Protein AF-A0A410PX65-F1 (afdb_monomer)

Solvent-accessible surface area (backbone atoms only — not comparable to full-atom values): 6866 Å² total; per-residue (Å²): 130,84,51,81,74,62,74,52,45,65,54,53,47,54,43,70,76,43,75,86,45,52,78,46,78,44,71,38,84,73,64,65,64,81,70,91,64,93,70,59,68,49,76,50,66,48,69,28,38,43,50,67,88,66,48,84,82,68,76,74,72,22,76,41,73,65,53,47,47,54,51,48,39,51,51,51,42,70,79,41,74,84,60,53,71,68,58,48,53,53,51,35,58,58,55,55,56,75,48,64,90,39,65,38,68,28,36,41,34,41,36,38,62,116

Organism: NCBI:txid2507160

Mean predicted aligned error: 7.53 Å

Structure (mmCIF, N/CA/C/O backbone):
data_AF-A0A410PX65-F1
#
_entry.id   AF-A0A410PX65-F1
#
loop_
_atom_site.group_PDB
_atom_site.id
_atom_site.type_symbol
_atom_site.label_atom_id
_atom_site.label_alt_id
_atom_site.label_comp_id
_atom_site.label_asym_id
_atom_site.label_entity_id
_atom_site.label_seq_id
_atom_site.pdbx_PDB_ins_code
_atom_site.Cartn_x
_atom_site.Cartn_y
_atom_site.Cartn_z
_atom_site.occupancy
_atom_site.B_iso_or_equiv
_atom_site.auth_seq_id
_atom_site.auth_comp_id
_atom_site.auth_asym_id
_atom_site.auth_atom_id
_atom_site.pdbx_PDB_model_num
ATOM 1 N N . MET A 1 1 ? 27.973 6.724 -19.003 1.00 47.84 1 MET A N 1
ATOM 2 C CA . MET A 1 1 ? 26.696 6.533 -19.716 1.00 47.84 1 MET A CA 1
ATOM 3 C C . MET A 1 1 ? 25.984 5.399 -18.994 1.00 47.84 1 MET A C 1
ATOM 5 O O . MET A 1 1 ? 26.464 4.277 -19.091 1.00 47.84 1 MET A O 1
ATOM 9 N N . LYS A 1 2 ? 24.982 5.688 -18.148 1.00 53.91 2 LYS A N 1
ATOM 10 C CA . LYS A 1 2 ? 24.132 4.622 -17.587 1.00 53.91 2 LYS A CA 1
ATOM 11 C C . LYS A 1 2 ? 23.390 4.005 -18.771 1.00 53.91 2 LYS A C 1
ATOM 13 O O . LYS A 1 2 ? 22.872 4.746 -19.602 1.00 53.91 2 LYS A O 1
ATOM 18 N N . SER A 1 3 ? 23.441 2.687 -18.908 1.00 65.50 3 SER A N 1
ATOM 19 C CA . SER A 1 3 ? 22.663 1.995 -19.930 1.00 65.50 3 SER A CA 1
ATOM 20 C C . SER A 1 3 ? 21.180 2.185 -19.610 1.00 65.50 3 SER A C 1
ATOM 22 O O . SER A 1 3 ? 20.815 2.064 -18.444 1.00 65.50 3 SER A O 1
ATOM 24 N N . TYR A 1 4 ? 20.323 2.421 -20.609 1.00 61.34 4 TYR A N 1
ATOM 25 C CA . TYR A 1 4 ? 18.859 2.370 -20.437 1.00 61.34 4 TYR A CA 1
ATOM 26 C C . TYR A 1 4 ? 18.400 1.036 -19.819 1.00 61.34 4 TYR A C 1
ATOM 28 O O . TYR A 1 4 ? 17.370 0.955 -19.160 1.00 61.34 4 TYR A O 1
ATOM 36 N N . ILE A 1 5 ? 19.204 -0.024 -19.973 1.00 65.50 5 ILE A N 1
ATOM 37 C CA . ILE A 1 5 ? 18.968 -1.299 -19.296 1.00 65.50 5 ILE A CA 1
ATOM 38 C C . ILE A 1 5 ? 19.099 -1.142 -17.778 1.00 65.50 5 ILE A C 1
ATOM 40 O O . ILE A 1 5 ? 18.321 -1.743 -17.056 1.00 65.50 5 ILE A O 1
ATOM 44 N N . ASP A 1 6 ? 20.010 -0.338 -17.244 1.00 78.81 6 ASP A N 1
ATOM 45 C CA . ASP A 1 6 ? 20.204 -0.234 -15.791 1.00 78.81 6 ASP A CA 1
ATOM 46 C C . ASP A 1 6 ? 19.168 0.660 -15.096 1.00 78.81 6 ASP A C 1
ATOM 48 O O . ASP A 1 6 ? 19.047 0.599 -13.876 1.00 78.81 6 ASP A O 1
ATOM 52 N N . GLU A 1 7 ? 18.413 1.457 -15.856 1.00 80.12 7 GLU A N 1
ATOM 53 C CA . GLU A 1 7 ? 17.448 2.440 -15.341 1.00 80.12 7 GLU A CA 1
ATOM 54 C C . GLU A 1 7 ? 16.350 1.797 -14.485 1.00 80.12 7 GLU A C 1
ATOM 56 O O . GLU A 1 7 ? 16.061 2.273 -13.395 1.00 80.12 7 GLU A O 1
ATOM 61 N N . TYR A 1 8 ? 15.845 0.638 -14.915 1.00 86.12 8 TYR A N 1
ATOM 62 C CA . TYR A 1 8 ? 14.789 -0.111 -14.222 1.00 86.12 8 TYR A CA 1
ATOM 63 C C . TYR A 1 8 ? 15.293 -1.410 -13.592 1.00 86.12 8 TYR A C 1
ATOM 65 O O . TYR A 1 8 ? 14.577 -2.414 -13.549 1.00 86.12 8 TYR A O 1
ATOM 73 N N . LYS A 1 9 ? 16.559 -1.440 -13.160 1.00 89.19 9 LYS A N 1
ATOM 74 C CA . LYS A 1 9 ? 17.140 -2.636 -12.537 1.00 89.19 9 LYS A CA 1
ATOM 75 C C . LYS A 1 9 ? 16.356 -3.063 -11.296 1.00 89.19 9 LYS A C 1
ATOM 77 O O . LYS A 1 9 ? 16.088 -4.254 -11.160 1.00 89.19 9 LYS A O 1
ATOM 82 N N . ASP A 1 10 ? 15.953 -2.106 -10.470 1.00 87.69 10 ASP A N 1
ATOM 83 C CA . ASP A 1 10 ? 15.265 -2.376 -9.207 1.00 87.69 10 ASP A CA 1
ATOM 84 C C . ASP A 1 10 ? 13.847 -2.910 -9.451 1.00 87.69 10 ASP A C 1
ATOM 86 O O . ASP A 1 10 ? 13.475 -3.927 -8.877 1.00 87.69 10 ASP A O 1
ATOM 90 N N . LEU A 1 11 ? 13.105 -2.336 -10.409 1.00 89.00 11 LEU A N 1
ATOM 91 C CA . LEU A 1 11 ? 11.812 -2.875 -10.853 1.00 89.00 11 LEU A CA 1
ATOM 92 C C . LEU A 1 11 ? 11.949 -4.311 -11.380 1.00 89.00 11 LEU A C 1
ATOM 94 O O . LEU A 1 11 ? 11.179 -5.193 -11.005 1.00 89.00 11 LEU A O 1
ATOM 98 N N . ARG A 1 12 ? 12.947 -4.584 -12.229 1.00 90.31 12 ARG A N 1
ATOM 99 C CA . ARG A 1 12 ? 13.167 -5.950 -12.730 1.00 90.31 12 ARG A CA 1
ATOM 100 C C . ARG A 1 12 ? 13.522 -6.924 -11.618 1.00 90.31 12 ARG A C 1
ATOM 102 O O . ARG A 1 12 ? 13.094 -8.071 -11.682 1.00 90.31 12 ARG A O 1
ATOM 109 N N . GLN A 1 13 ? 14.318 -6.491 -10.644 1.00 92.50 13 GLN A N 1
ATOM 110 C CA . GLN A 1 13 ? 14.659 -7.312 -9.493 1.00 92.50 13 GLN A CA 1
ATOM 111 C C . GLN A 1 13 ? 13.412 -7.606 -8.652 1.00 92.50 13 GLN A C 1
ATOM 113 O O . GLN A 1 13 ? 13.157 -8.769 -8.362 1.00 92.50 13 GLN A O 1
ATOM 118 N N . LEU A 1 14 ? 12.591 -6.594 -8.368 1.00 92.44 14 LEU A N 1
ATOM 119 C CA . LEU A 1 14 ? 11.348 -6.739 -7.612 1.00 92.44 14 LEU A CA 1
ATOM 120 C C . LEU A 1 14 ? 10.376 -7.731 -8.275 1.00 92.44 14 LEU A C 1
ATOM 122 O O . LEU A 1 14 ? 9.836 -8.604 -7.597 1.00 92.44 14 LEU A O 1
ATOM 126 N N . ILE A 1 15 ? 10.212 -7.648 -9.602 1.00 92.25 15 ILE A N 1
ATOM 127 C CA . ILE A 1 15 ? 9.397 -8.594 -10.385 1.00 92.25 15 ILE A CA 1
ATOM 128 C C . ILE A 1 15 ? 10.003 -10.000 -10.362 1.00 92.25 15 ILE A C 1
ATOM 130 O O . ILE A 1 15 ? 9.280 -10.981 -10.223 1.00 92.25 15 ILE A O 1
ATOM 134 N N . ALA A 1 16 ? 11.324 -10.122 -10.513 1.00 94.25 16 ALA A N 1
ATOM 135 C CA . ALA A 1 16 ? 11.990 -11.422 -10.506 1.00 94.25 16 ALA A CA 1
ATOM 136 C C . ALA A 1 16 ? 11.899 -12.122 -9.140 1.00 94.25 16 ALA A C 1
ATOM 138 O O . ALA A 1 16 ? 11.853 -13.350 -9.091 1.00 94.25 16 ALA A O 1
ATOM 139 N N . GLU A 1 17 ? 11.877 -11.352 -8.052 1.00 95.81 17 GLU A N 1
ATOM 140 C CA . GLU A 1 17 ? 11.725 -11.849 -6.683 1.00 95.81 17 GLU A CA 1
ATOM 141 C C . GLU A 1 17 ? 10.271 -12.199 -6.330 1.00 95.81 17 GLU A C 1
ATOM 143 O O . GLU A 1 17 ? 10.062 -13.010 -5.433 1.00 95.81 17 GLU A O 1
ATOM 148 N N . ASN A 1 18 ? 9.281 -11.634 -7.034 1.00 95.19 18 ASN A N 1
ATOM 149 C CA . ASN A 1 18 ? 7.852 -11.832 -6.760 1.00 95.19 18 ASN A CA 1
ATOM 150 C C . ASN A 1 18 ? 7.036 -12.041 -8.062 1.00 95.19 18 ASN A C 1
ATOM 152 O O . ASN A 1 18 ? 6.135 -11.252 -8.366 1.00 95.19 18 ASN A O 1
ATOM 156 N N . PRO A 1 19 ? 7.355 -13.062 -8.880 1.00 94.69 19 PRO A N 1
ATOM 157 C CA . PRO A 1 19 ? 6.799 -13.223 -10.228 1.00 94.69 19 PRO A CA 1
ATOM 158 C C . PRO A 1 19 ? 5.291 -13.518 -10.265 1.00 94.69 19 PRO A C 1
ATOM 160 O O . PRO A 1 19 ? 4.663 -13.373 -11.313 1.00 94.69 19 PRO A O 1
ATOM 163 N N . GLU A 1 20 ? 4.716 -13.969 -9.154 1.00 94.69 20 GLU A N 1
ATOM 164 C CA . GLU A 1 20 ? 3.292 -14.267 -8.996 1.00 94.69 20 GLU A CA 1
ATOM 165 C C . GLU A 1 20 ? 2.435 -13.060 -8.601 1.00 94.69 20 GLU A C 1
ATOM 167 O O . GLU A 1 20 ? 1.209 -13.139 -8.709 1.00 94.69 20 GLU A O 1
ATOM 172 N N . LEU A 1 21 ? 3.047 -11.961 -8.145 1.00 93.50 21 LEU A N 1
ATOM 173 C CA . LEU A 1 21 ? 2.290 -10.793 -7.707 1.00 93.50 21 LEU A CA 1
ATOM 174 C C . LEU A 1 21 ? 1.732 -10.023 -8.913 1.00 93.50 21 LEU A C 1
ATOM 176 O O . LEU A 1 21 ? 2.456 -9.781 -9.885 1.00 93.50 21 LEU A O 1
ATOM 180 N N . PRO A 1 22 ? 0.459 -9.592 -8.866 1.00 91.31 22 PRO A N 1
ATOM 181 C CA . PRO A 1 22 ? -0.095 -8.709 -9.880 1.00 91.31 22 PR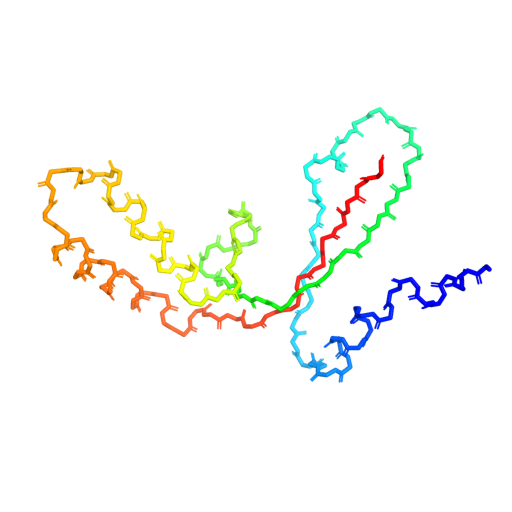O A CA 1
ATOM 182 C C . PRO A 1 22 ? 0.695 -7.402 -9.991 1.00 91.31 22 PRO A C 1
ATOM 184 O O . PRO A 1 22 ? 1.162 -6.849 -8.993 1.00 91.31 22 PRO A O 1
ATOM 187 N N . LEU A 1 23 ? 0.791 -6.889 -11.218 1.00 90.81 23 LEU A N 1
ATOM 188 C CA . LEU A 1 23 ? 1.329 -5.562 -11.500 1.00 90.81 23 LEU A CA 1
ATOM 189 C C . LEU A 1 23 ? 0.181 -4.565 -11.635 1.00 90.81 23 LEU A C 1
ATOM 191 O O . LEU A 1 23 ? -0.698 -4.755 -12.480 1.00 90.81 23 LEU A O 1
ATOM 195 N N . ILE A 1 24 ? 0.219 -3.490 -10.854 1.00 87.38 24 ILE A N 1
ATOM 196 C CA . ILE A 1 24 ? -0.720 -2.371 -10.968 1.00 87.38 24 ILE A CA 1
ATOM 197 C C . ILE A 1 24 ? 0.045 -1.150 -11.470 1.00 87.38 24 ILE A C 1
ATOM 199 O O . ILE A 1 24 ? 0.997 -0.703 -10.838 1.00 87.38 24 ILE A O 1
ATOM 203 N N . PHE A 1 25 ? -0.376 -0.619 -12.618 1.00 85.94 25 PHE A N 1
ATOM 204 C CA . PHE A 1 25 ? 0.200 0.585 -13.209 1.00 85.94 25 PHE A CA 1
ATOM 205 C C . PHE A 1 25 ? -0.695 1.776 -12.918 1.00 85.94 25 PHE A C 1
ATOM 207 O O . PHE A 1 25 ? -1.891 1.722 -13.209 1.00 85.94 25 PHE A O 1
ATOM 214 N N . MET A 1 26 ? -0.111 2.857 -12.416 1.00 82.00 26 MET A N 1
ATOM 215 C CA . MET A 1 26 ? -0.818 4.124 -12.259 1.00 82.00 26 MET A CA 1
ATOM 216 C C . MET A 1 26 ? 0.021 5.248 -12.817 1.00 82.00 26 MET A C 1
ATOM 218 O O . MET A 1 26 ? 1.246 5.255 -12.702 1.00 82.00 26 MET A O 1
ATOM 222 N N . ALA A 1 27 ? -0.668 6.192 -13.431 1.00 80.19 27 ALA A N 1
ATOM 223 C CA . ALA A 1 27 ? -0.084 7.451 -13.826 1.00 80.19 27 ALA A CA 1
ATOM 224 C C . ALA A 1 27 ? -0.217 8.416 -12.645 1.00 80.19 27 ALA A C 1
ATOM 226 O O . ALA A 1 27 ? -1.276 8.462 -12.023 1.00 80.19 27 ALA A O 1
ATOM 227 N N . ALA A 1 28 ? 0.841 9.149 -12.323 1.00 73.31 28 ALA A N 1
ATOM 228 C CA . ALA A 1 28 ? 0.767 10.209 -11.332 1.00 73.31 28 ALA A CA 1
ATOM 229 C C . ALA A 1 28 ? -0.096 11.375 -11.843 1.00 73.31 28 ALA A C 1
ATOM 231 O O . ALA A 1 28 ? -0.341 11.514 -13.045 1.00 73.31 28 ALA A O 1
ATOM 232 N N . ASP A 1 29 ? -0.560 12.222 -10.923 1.00 69.88 29 ASP A N 1
ATOM 233 C CA . ASP A 1 29 ? -1.474 13.335 -11.220 1.00 69.88 29 ASP A CA 1
ATOM 234 C C . ASP A 1 29 ? -0.941 14.281 -12.310 1.00 69.88 29 ASP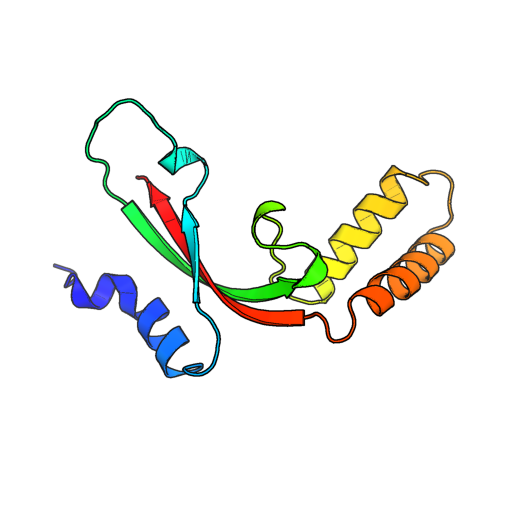 A C 1
ATOM 236 O O . ASP A 1 29 ? -1.705 14.889 -13.064 1.00 69.88 29 ASP A O 1
ATOM 240 N N . ASP A 1 30 ? 0.382 14.391 -12.427 1.00 68.19 30 ASP A N 1
ATOM 241 C CA . ASP A 1 30 ? 1.089 15.221 -13.401 1.00 68.19 30 ASP A CA 1
ATOM 242 C C 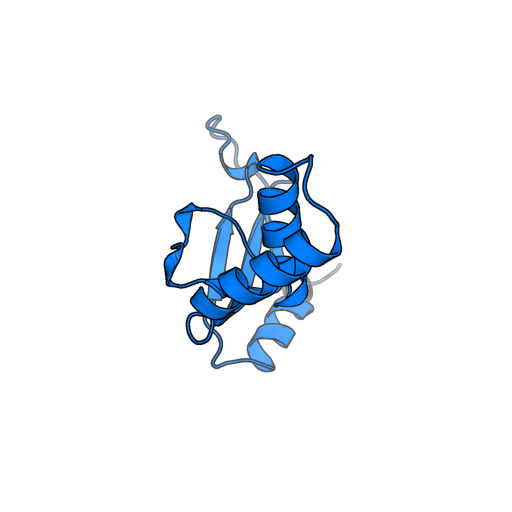. ASP A 1 30 ? 1.061 14.649 -14.832 1.00 68.19 30 ASP A C 1
ATOM 244 O O . ASP A 1 30 ? 1.188 15.401 -15.803 1.00 68.19 30 ASP A O 1
ATOM 248 N N . CYS A 1 31 ? 0.776 13.352 -14.997 1.00 70.19 31 CYS A N 1
ATOM 249 C CA . CYS A 1 31 ? 0.548 12.711 -16.295 1.00 70.19 31 CYS A CA 1
ATOM 250 C C . CYS A 1 31 ? -0.751 13.158 -16.988 1.00 70.19 31 CYS A C 1
ATOM 252 O O . CYS A 1 31 ? -1.006 12.756 -18.125 1.00 70.19 31 CYS A O 1
ATOM 254 N N . THR A 1 32 ? -1.591 13.960 -16.331 1.00 66.94 32 THR A N 1
ATOM 255 C CA . THR A 1 32 ? -2.884 14.405 -16.872 1.00 66.94 32 THR A CA 1
ATOM 256 C C . THR A 1 32 ? -2.793 15.646 -17.763 1.00 66.94 32 THR A C 1
ATOM 258 O O . THR A 1 32 ? -3.823 16.085 -18.278 1.00 66.94 32 THR A O 1
ATOM 261 N N . ASN A 1 33 ? -1.596 16.213 -17.981 1.00 63.41 33 ASN A N 1
ATOM 262 C CA . ASN A 1 33 ? -1.442 17.458 -18.733 1.00 63.41 33 ASN A CA 1
ATOM 263 C C . ASN A 1 33 ? -1.971 17.322 -20.185 1.00 63.41 33 ASN A C 1
ATOM 265 O O . ASN A 1 33 ? -1.395 16.578 -20.983 1.00 63.41 33 ASN A O 1
ATOM 269 N N . PRO A 1 34 ? -3.057 18.036 -20.552 1.00 60.53 34 PRO A N 1
ATOM 270 C CA . PRO A 1 34 ? -3.689 17.928 -21.867 1.00 60.53 34 PRO A CA 1
ATOM 271 C C . PRO A 1 34 ? -2.957 18.716 -22.960 1.00 60.53 34 PRO A C 1
ATOM 273 O O . PRO A 1 34 ? -3.304 18.595 -24.140 1.00 60.53 34 PRO A O 1
ATOM 276 N N . ASP A 1 35 ? -1.965 19.533 -22.601 1.00 61.81 35 ASP A N 1
ATOM 277 C CA . ASP A 1 35 ? -1.121 20.204 -23.578 1.00 61.81 35 ASP A CA 1
ATOM 278 C C . ASP A 1 35 ? -0.191 19.154 -24.190 1.00 61.81 35 ASP A C 1
ATOM 280 O O . ASP A 1 35 ? 0.720 18.675 -23.527 1.00 61.81 35 ASP A O 1
ATOM 284 N N . TYR A 1 36 ? -0.467 18.780 -25.446 1.00 55.78 36 TYR A N 1
ATOM 285 C CA . TYR A 1 36 ? 0.155 17.738 -26.285 1.00 55.78 36 TYR A CA 1
ATOM 286 C C . TYR A 1 36 ? 1.692 17.832 -26.466 1.00 55.78 36 TYR A C 1
ATOM 288 O O . TYR A 1 36 ? 2.210 17.780 -27.587 1.00 55.78 36 TYR A O 1
ATOM 296 N N . ALA A 1 37 ? 2.449 17.981 -25.389 1.00 64.50 37 ALA A N 1
ATOM 297 C CA . ALA A 1 37 ? 3.892 17.924 -25.356 1.00 64.50 37 ALA A CA 1
ATOM 298 C C . ALA A 1 37 ? 4.319 16.503 -24.983 1.00 64.50 37 ALA A C 1
ATOM 300 O O . ALA A 1 37 ? 3.853 15.923 -24.006 1.00 64.50 37 ALA A O 1
ATOM 301 N N . TRP A 1 38 ? 5.237 15.938 -25.765 1.00 67.19 38 TRP A N 1
ATOM 302 C CA . TRP A 1 38 ? 5.939 14.727 -25.360 1.00 67.19 38 TRP A CA 1
ATOM 303 C C . TRP A 1 38 ? 6.767 15.051 -24.119 1.00 67.19 38 TRP A C 1
ATOM 305 O O . TRP A 1 38 ? 7.717 15.830 -24.216 1.00 67.19 38 TRP A O 1
ATOM 315 N N . THR A 1 39 ? 6.408 14.467 -22.979 1.00 69.81 39 THR A N 1
ATOM 316 C CA . THR A 1 39 ? 7.196 14.589 -21.754 1.00 69.81 39 THR A CA 1
ATOM 317 C C . THR A 1 39 ? 8.010 13.326 -21.512 1.00 69.81 39 THR A C 1
ATOM 319 O O . THR A 1 39 ? 7.639 12.230 -21.945 1.00 69.81 39 THR A O 1
ATOM 322 N N . LEU A 1 40 ? 9.156 13.485 -20.855 1.00 74.88 40 LEU A N 1
ATOM 323 C CA . LEU A 1 40 ? 9.900 12.339 -20.356 1.00 74.88 40 LEU A CA 1
ATOM 324 C C . LEU A 1 40 ? 9.140 11.791 -19.152 1.00 74.88 40 LEU A C 1
ATOM 326 O O . LEU A 1 40 ? 8.711 12.557 -18.295 1.00 74.88 40 LEU A O 1
ATOM 330 N N . ALA A 1 41 ? 8.999 10.473 -19.090 1.00 77.56 41 ALA A N 1
ATOM 331 C CA . ALA A 1 41 ? 8.400 9.794 -17.956 1.00 77.56 41 ALA A CA 1
ATOM 332 C C . ALA A 1 41 ? 9.421 8.858 -17.311 1.00 77.56 41 ALA A C 1
ATOM 334 O O . ALA A 1 41 ? 10.262 8.273 -18.002 1.00 77.56 41 ALA A O 1
ATOM 335 N N . ASN A 1 42 ? 9.330 8.718 -15.997 1.00 84.00 42 ASN A N 1
ATOM 336 C CA . ASN A 1 42 ? 10.039 7.722 -15.212 1.00 84.00 42 ASN A CA 1
ATOM 337 C C . ASN A 1 42 ? 9.022 6.749 -14.607 1.00 84.00 42 ASN A C 1
ATOM 339 O O . ASN A 1 42 ? 7.852 7.087 -14.444 1.00 84.00 42 ASN A O 1
ATOM 343 N N . ALA A 1 43 ? 9.471 5.549 -14.263 1.00 86.00 43 ALA A N 1
ATOM 344 C CA . ALA A 1 43 ? 8.694 4.605 -13.483 1.00 86.00 43 ALA A CA 1
ATOM 345 C C . ALA A 1 43 ? 9.408 4.268 -12.172 1.00 86.00 43 ALA A C 1
ATOM 347 O O . ALA A 1 43 ? 10.568 3.846 -12.169 1.00 86.00 43 ALA A O 1
ATOM 348 N N . ARG A 1 44 ? 8.693 4.388 -11.056 1.00 86.44 44 ARG A N 1
ATOM 349 C CA . ARG A 1 44 ? 9.109 3.832 -9.762 1.00 86.44 44 ARG A CA 1
ATOM 350 C C . ARG A 1 44 ? 8.188 2.690 -9.378 1.00 86.44 44 ARG A C 1
ATOM 352 O O . ARG A 1 44 ? 7.027 2.672 -9.778 1.00 86.44 44 ARG A O 1
ATOM 359 N N . ALA A 1 45 ? 8.706 1.740 -8.612 1.00 88.25 45 ALA A N 1
ATOM 360 C CA . ALA A 1 45 ? 7.914 0.601 -8.194 1.00 88.25 45 ALA A CA 1
ATOM 361 C C . ALA A 1 45 ? 8.201 0.162 -6.770 1.00 88.25 45 ALA A C 1
ATOM 363 O O . ALA A 1 45 ? 9.333 0.259 -6.297 1.00 88.25 45 ALA A O 1
ATOM 364 N N . GLU A 1 46 ? 7.166 -0.352 -6.124 1.00 89.75 46 GLU A N 1
ATOM 365 C CA . GLU A 1 46 ? 7.211 -0.844 -4.754 1.00 89.75 46 GLU A CA 1
ATOM 366 C C . GLU A 1 46 ? 6.193 -1.963 -4.551 1.00 89.75 46 GLU A C 1
ATOM 368 O O . GLU A 1 46 ? 5.217 -2.083 -5.294 1.00 89.75 46 GLU A O 1
ATOM 373 N N . LYS A 1 47 ? 6.438 -2.810 -3.550 1.00 90.75 47 LYS A N 1
ATOM 374 C CA . LYS A 1 47 ? 5.454 -3.795 -3.106 1.00 90.75 47 LYS A CA 1
ATOM 375 C C . LYS A 1 47 ? 4.482 -3.110 -2.146 1.00 90.75 47 LYS A C 1
ATOM 377 O O . LYS A 1 47 ? 4.921 -2.359 -1.280 1.00 90.75 47 LYS A O 1
ATOM 382 N N . GLY A 1 48 ? 3.196 -3.410 -2.266 1.00 88.44 48 GLY A N 1
ATOM 383 C CA . GLY A 1 48 ? 2.186 -2.945 -1.322 1.00 88.44 48 GLY A CA 1
ATOM 384 C C . GLY A 1 48 ? 0.928 -3.806 -1.354 1.00 88.44 48 GLY A C 1
ATOM 385 O O . GLY A 1 48 ? 0.938 -4.916 -1.890 1.00 88.44 48 GLY A O 1
ATOM 386 N N . ILE A 1 49 ? -0.137 -3.283 -0.756 1.00 87.81 49 ILE A N 1
ATOM 387 C CA . ILE A 1 49 ? -1.412 -3.959 -0.543 1.00 87.81 49 ILE A CA 1
ATOM 388 C C . ILE A 1 49 ? -2.522 -3.212 -1.271 1.00 87.81 49 ILE A C 1
ATOM 390 O O . ILE A 1 49 ? -2.779 -2.032 -1.016 1.00 87.81 49 ILE A O 1
ATOM 394 N N . TYR A 1 50 ? -3.220 -3.956 -2.122 1.00 86.19 50 TYR A N 1
ATOM 395 C CA . TYR A 1 50 ? -4.439 -3.539 -2.791 1.00 86.19 50 TYR A CA 1
ATOM 396 C C . TYR A 1 50 ? -5.658 -4.123 -2.073 1.00 86.19 50 TYR A C 1
ATOM 398 O O . TYR A 1 50 ? -5.694 -5.322 -1.789 1.00 86.19 50 TYR A O 1
ATOM 406 N N . LEU A 1 51 ? -6.661 -3.283 -1.809 1.00 84.44 51 LEU A N 1
ATOM 407 C CA . LEU A 1 51 ? -7.955 -3.702 -1.268 1.00 84.44 51 LEU A CA 1
ATOM 408 C C . LEU A 1 51 ? -8.930 -3.961 -2.416 1.00 84.44 51 LEU A C 1
ATOM 410 O O . LEU A 1 51 ? -9.353 -3.027 -3.107 1.00 84.44 51 LEU A O 1
ATOM 414 N N . ALA A 1 52 ? -9.298 -5.222 -2.639 1.00 80.06 52 ALA A N 1
ATOM 415 C CA . ALA A 1 52 ? -10.171 -5.578 -3.753 1.00 80.06 52 ALA A CA 1
ATOM 416 C C . ALA A 1 52 ? -11.588 -4.993 -3.625 1.00 80.06 52 ALA A C 1
ATOM 418 O O . ALA A 1 52 ? -12.211 -4.698 -4.650 1.00 80.06 52 ALA A O 1
ATOM 419 N N . SER A 1 53 ? -12.069 -4.753 -2.405 1.00 78.75 53 SER A N 1
ATOM 420 C CA . SER A 1 53 ? -13.372 -4.160 -2.103 1.00 78.75 53 SER A CA 1
ATOM 421 C C . SER A 1 53 ? -13.462 -2.677 -2.451 1.00 78.75 53 SER A C 1
ATOM 423 O O . SER A 1 53 ? -14.553 -2.192 -2.745 1.00 78.75 53 SER A O 1
ATOM 425 N N . MET A 1 54 ? -12.338 -1.957 -2.411 1.00 71.75 54 MET A N 1
ATOM 426 C CA . MET A 1 54 ? -12.277 -0.513 -2.681 1.00 71.75 54 MET A CA 1
ATOM 427 C C . MET A 1 54 ? -12.142 -0.214 -4.179 1.00 71.75 54 MET A C 1
ATOM 429 O O . MET A 1 54 ? -12.545 0.844 -4.658 1.00 71.75 54 MET A O 1
ATOM 433 N N . GLY A 1 55 ? -11.644 -1.180 -4.953 1.00 60.25 55 GLY A N 1
ATOM 434 C CA . GLY A 1 55 ? -11.404 -0.991 -6.376 1.00 60.25 55 GLY A CA 1
ATOM 435 C C . GLY A 1 55 ? -10.161 -0.127 -6.655 1.00 60.25 55 GLY A C 1
ATOM 436 O O . GLY A 1 55 ? -9.611 0.509 -5.760 1.00 60.25 55 GLY A O 1
ATOM 437 N N . PRO A 1 56 ? -9.710 -0.056 -7.918 1.00 54.84 56 PRO A N 1
ATOM 438 C CA . PRO A 1 56 ? -8.511 0.698 -8.293 1.00 54.84 56 PRO A CA 1
ATOM 439 C C . PRO A 1 56 ? -8.732 2.219 -8.355 1.00 54.84 56 PRO A C 1
ATOM 441 O O . PRO A 1 56 ? -7.774 2.959 -8.531 1.00 54.84 56 PRO A O 1
ATOM 444 N N . ASN A 1 57 ? -9.981 2.683 -8.237 1.00 51.88 57 ASN A N 1
ATOM 445 C CA . ASN A 1 57 ? -10.373 4.075 -8.486 1.00 51.88 57 ASN A CA 1
ATOM 446 C C . ASN A 1 57 ? -10.431 4.951 -7.228 1.00 51.88 57 ASN A C 1
ATOM 448 O O . ASN A 1 57 ? -10.639 6.151 -7.367 1.00 51.88 57 ASN A O 1
ATOM 452 N N . ASP A 1 58 ? -10.291 4.377 -6.030 1.00 58.75 58 ASP A N 1
ATOM 453 C CA . ASP A 1 58 ? -10.155 5.176 -4.801 1.00 58.75 58 ASP A CA 1
ATOM 454 C C . ASP A 1 58 ? -8.693 5.612 -4.570 1.00 58.75 58 ASP A C 1
ATOM 456 O O . ASP A 1 58 ? -8.394 6.264 -3.575 1.00 58.75 58 ASP A O 1
ATOM 460 N N . GLU A 1 59 ? -7.784 5.225 -5.490 1.00 59.72 59 GLU A N 1
ATOM 461 C CA . GLU A 1 59 ? -6.358 5.604 -5.611 1.00 59.72 59 GLU A CA 1
ATOM 462 C C . GLU A 1 59 ? -5.504 5.408 -4.349 1.00 59.72 59 GLU A C 1
ATOM 464 O O . GLU A 1 59 ? -4.313 5.721 -4.322 1.00 59.72 59 GLU A O 1
ATOM 469 N N . LYS A 1 60 ? -6.093 4.845 -3.296 1.00 68.50 60 LYS A N 1
ATOM 470 C CA . LYS A 1 60 ? -5.458 4.662 -2.007 1.00 68.50 60 LYS A CA 1
AT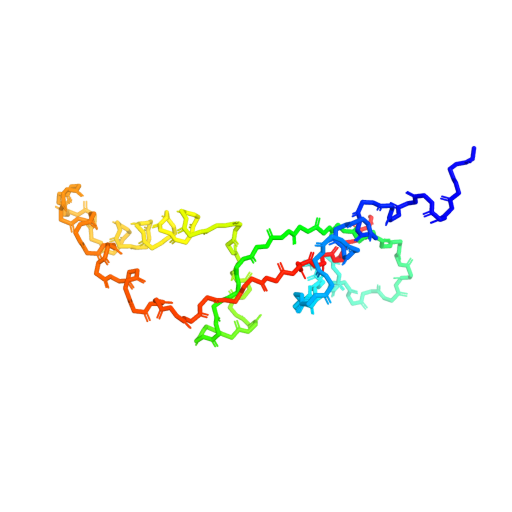OM 471 C C . LYS A 1 60 ? -4.792 3.310 -1.958 1.00 68.50 60 LYS A C 1
ATOM 473 O O . LYS A 1 60 ? -5.413 2.263 -2.140 1.00 68.50 60 LYS A O 1
ATOM 478 N N . MET A 1 61 ? -3.496 3.363 -1.727 1.00 75.19 61 MET A N 1
ATOM 479 C CA . MET A 1 61 ? -2.650 2.194 -1.650 1.00 75.19 61 MET A CA 1
ATOM 480 C C . MET A 1 61 ? -1.893 2.238 -0.362 1.00 75.19 61 MET A C 1
ATOM 482 O O . MET A 1 61 ? -1.483 3.302 0.100 1.00 75.19 61 MET A O 1
ATOM 486 N N . TYR A 1 62 ? -1.694 1.049 0.171 1.00 84.12 62 TYR A N 1
ATOM 487 C CA . TYR A 1 62 ? -1.072 0.893 1.457 1.00 84.12 62 TYR A CA 1
ATOM 488 C C . TYR A 1 62 ? 0.225 0.139 1.263 1.00 84.12 62 TYR A C 1
ATOM 490 O O . TYR A 1 62 ? 0.273 -0.932 0.657 1.00 84.12 62 TYR A O 1
ATOM 498 N N . SER A 1 63 ? 1.300 0.702 1.787 1.00 83.19 63 SER A N 1
ATOM 499 C CA . SER A 1 63 ? 2.598 0.033 1.842 1.00 83.19 63 SER A CA 1
ATOM 500 C C . SER A 1 63 ? 2.560 -1.201 2.754 1.00 83.19 63 SER A C 1
ATOM 502 O O . SER A 1 63 ? 3.367 -2.120 2.611 1.00 83.19 63 SER A O 1
ATOM 504 N N . SER A 1 64 ? 1.611 -1.233 3.694 1.00 85.75 64 SER A N 1
ATOM 505 C CA . SER A 1 64 ? 1.417 -2.315 4.652 1.00 85.75 64 SER A CA 1
ATOM 506 C C . SER A 1 64 ? 0.028 -2.269 5.294 1.00 85.75 64 SER A C 1
ATOM 508 O O . SER A 1 64 ? -0.731 -1.320 5.138 1.00 85.75 64 SER A O 1
ATOM 510 N N . VAL A 1 65 ? -0.286 -3.294 6.080 1.00 86.44 65 VAL A N 1
ATOM 511 C CA . VAL A 1 65 ? -1.490 -3.327 6.922 1.00 86.44 65 VAL A CA 1
ATOM 512 C C . VAL A 1 65 ? -1.468 -2.217 7.973 1.00 86.44 65 VAL A C 1
ATOM 514 O O . VAL A 1 65 ? -2.514 -1.683 8.328 1.00 86.44 65 VAL A O 1
ATOM 517 N N . ASP A 1 66 ? -0.281 -1.866 8.469 1.00 90.31 66 ASP A N 1
ATOM 518 C CA . ASP A 1 66 ? -0.129 -0.805 9.461 1.00 90.31 66 ASP A CA 1
ATOM 519 C C . ASP A 1 66 ? -0.464 0.564 8.850 1.00 90.31 66 ASP A C 1
ATOM 521 O O . ASP A 1 66 ? -1.141 1.360 9.489 1.00 90.31 66 ASP A O 1
ATOM 525 N N . ASP A 1 67 ? -0.094 0.789 7.588 1.00 88.88 67 ASP A N 1
ATOM 526 C CA . ASP A 1 67 ? -0.445 1.989 6.813 1.00 88.88 67 ASP A CA 1
ATOM 527 C C . ASP A 1 67 ? -1.972 2.111 6.619 1.00 88.88 67 ASP A C 1
ATOM 529 O O . ASP A 1 67 ? -2.569 3.161 6.852 1.00 88.88 67 ASP A O 1
ATOM 533 N N . LEU A 1 68 ? -2.643 0.992 6.311 1.00 87.31 68 LEU A N 1
ATOM 534 C CA . LEU A 1 68 ? -4.111 0.926 6.287 1.00 87.31 68 LEU A CA 1
ATOM 535 C C . LEU A 1 68 ? -4.723 1.239 7.657 1.00 87.31 68 LEU A C 1
ATOM 537 O O . LEU A 1 68 ? -5.694 1.991 7.746 1.00 87.31 68 LEU A O 1
ATOM 541 N N . ARG A 1 69 ? -4.162 0.676 8.733 1.00 91.69 69 ARG A N 1
ATOM 542 C CA . ARG A 1 69 ? -4.633 0.926 10.100 1.00 91.69 69 ARG A CA 1
ATOM 543 C C . ARG A 1 69 ? -4.541 2.411 10.450 1.00 91.69 69 ARG A C 1
ATOM 545 O O . ARG A 1 69 ? -5.507 2.954 10.980 1.00 91.69 69 ARG A O 1
ATOM 552 N N . GLU A 1 70 ? -3.413 3.055 10.159 1.00 91.69 70 GLU A N 1
ATOM 553 C CA . GLU A 1 70 ? -3.202 4.483 10.431 1.00 91.69 70 GLU A CA 1
ATOM 554 C C . GLU A 1 70 ? -4.218 5.361 9.690 1.00 91.69 70 GLU A C 1
ATOM 556 O O . GLU A 1 70 ? -4.742 6.327 10.253 1.00 91.69 70 GLU A O 1
ATOM 561 N N . ASP A 1 71 ? -4.547 5.010 8.449 1.00 89.94 71 ASP A N 1
ATOM 562 C CA . ASP A 1 71 ? -5.539 5.732 7.658 1.00 89.94 71 ASP A CA 1
ATOM 563 C C . ASP A 1 71 ? -6.968 5.571 8.203 1.00 89.94 71 ASP A C 1
ATOM 565 O O . ASP A 1 71 ? -7.683 6.565 8.368 1.00 89.94 71 ASP A O 1
ATOM 569 N N . ILE A 1 72 ? -7.360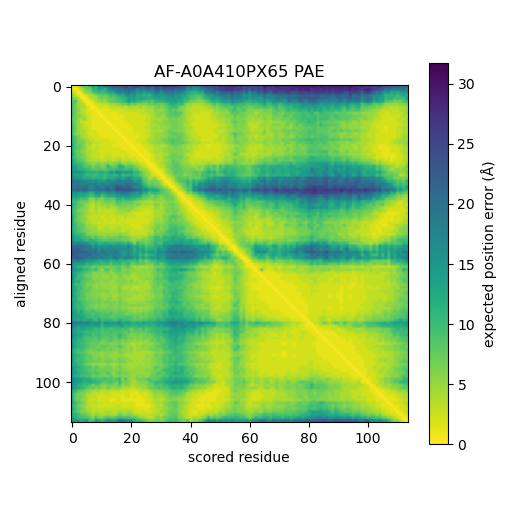 4.345 8.570 1.00 90.69 72 ILE A N 1
ATOM 570 C CA . ILE A 1 72 ? -8.643 4.066 9.237 1.00 90.69 72 ILE A CA 1
ATOM 571 C C . ILE A 1 72 ? -8.729 4.839 10.561 1.00 90.69 72 ILE A C 1
ATOM 573 O O . ILE A 1 72 ? -9.722 5.529 10.805 1.00 90.69 72 ILE A O 1
ATOM 577 N N . GLU A 1 73 ? -7.680 4.791 11.389 1.00 92.81 73 GLU A N 1
ATOM 578 C CA . GLU A 1 73 ? -7.607 5.534 12.653 1.00 92.81 73 GLU A CA 1
ATOM 579 C C . GLU A 1 73 ? -7.764 7.044 12.418 1.00 92.81 73 GLU A C 1
ATOM 581 O O . GLU A 1 73 ? -8.518 7.712 13.131 1.00 92.81 73 GLU A O 1
ATOM 586 N N . SER A 1 74 ? -7.107 7.588 11.387 1.00 90.94 74 SER A N 1
ATOM 587 C CA . SER A 1 74 ? -7.208 9.004 11.016 1.00 90.94 74 SER A CA 1
ATOM 588 C C . SER A 1 74 ? -8.630 9.400 10.616 1.00 90.94 74 SER A C 1
ATOM 590 O O . SER A 1 74 ? -9.107 10.467 11.014 1.00 90.94 74 SER A O 1
ATOM 592 N N . CYS A 1 75 ? -9.320 8.558 9.845 1.00 90.19 75 CYS A N 1
ATOM 593 C CA . CYS A 1 75 ? -10.712 8.773 9.455 1.00 90.19 75 CYS A CA 1
ATOM 594 C C . CYS A 1 75 ? -11.651 8.744 10.668 1.00 90.19 75 CYS A C 1
ATOM 596 O O . CYS A 1 75 ? -12.394 9.704 10.877 1.00 90.19 75 CYS A O 1
ATOM 598 N N . ILE A 1 76 ? -11.551 7.722 11.522 1.00 92.00 76 ILE A N 1
ATOM 599 C CA . ILE A 1 76 ? -12.378 7.594 12.733 1.00 92.00 76 ILE A CA 1
ATOM 600 C C . ILE A 1 76 ? -12.140 8.776 13.678 1.00 92.00 76 ILE A C 1
ATOM 602 O O . ILE A 1 76 ? -13.093 9.364 14.188 1.00 92.00 76 ILE A O 1
ATOM 606 N N . PHE A 1 77 ? -10.884 9.184 13.880 1.00 92.00 77 PHE A N 1
ATOM 607 C CA . PHE A 1 77 ? -10.559 10.342 14.715 1.00 92.00 77 PHE A CA 1
ATOM 608 C C . PHE A 1 77 ? -11.167 11.645 14.176 1.00 92.00 77 PHE A C 1
ATOM 610 O O . PHE A 1 77 ? -11.640 12.470 14.959 1.00 92.00 77 PHE A O 1
ATOM 617 N N . LYS A 1 78 ? -11.174 11.847 12.851 1.00 91.50 78 LYS A N 1
ATOM 618 C CA . LYS A 1 78 ? -11.790 13.032 12.226 1.00 91.50 78 LYS A CA 1
ATOM 619 C C . LYS A 1 78 ? -13.303 13.072 12.436 1.00 91.50 78 LYS A C 1
ATOM 621 O O . LYS A 1 78 ? -13.832 14.148 12.715 1.00 91.50 78 LYS A O 1
ATOM 626 N N . ASP A 1 79 ? -13.970 11.927 12.341 1.00 92.31 79 ASP A N 1
ATOM 627 C CA . ASP A 1 79 ? -15.425 11.823 12.498 1.00 92.31 79 ASP A CA 1
ATOM 628 C C . ASP A 1 79 ? -15.865 11.833 13.975 1.00 92.31 79 ASP A C 1
ATOM 630 O O . ASP A 1 79 ? -16.985 12.240 14.298 1.00 92.31 79 ASP A O 1
ATOM 634 N N . HIS A 1 80 ? -14.963 11.455 14.888 1.00 90.88 80 HIS A N 1
ATOM 635 C CA . HIS A 1 80 ? -15.230 11.270 16.316 1.00 90.8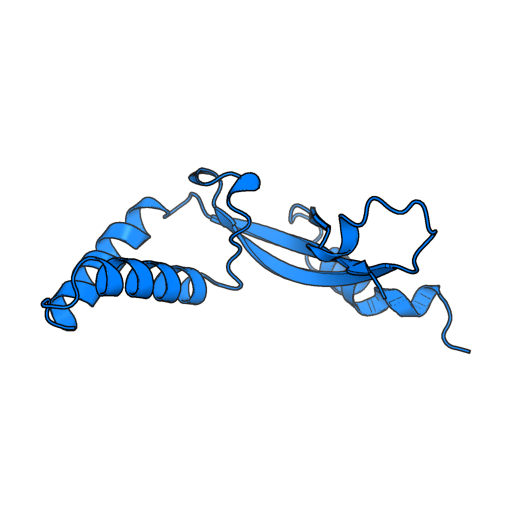8 80 HIS A CA 1
ATOM 636 C C . HIS A 1 80 ? -14.172 11.922 17.222 1.00 90.88 80 HIS A C 1
ATOM 638 O O . HIS A 1 80 ? -13.628 11.297 18.134 1.00 90.88 80 HIS A O 1
ATOM 644 N N . GLY A 1 81 ? -13.891 13.209 17.005 1.00 85.81 81 GLY A N 1
ATOM 645 C CA . GLY A 1 81 ? -12.836 13.938 17.727 1.00 85.81 81 GLY A CA 1
ATOM 646 C C . GLY A 1 81 ? -13.022 14.077 19.250 1.00 85.81 81 GLY A C 1
ATOM 647 O O . GLY A 1 81 ? -12.109 14.542 19.931 1.00 85.81 81 GLY A O 1
ATOM 648 N N . ASP A 1 82 ? -14.181 13.706 19.799 1.00 94.12 82 ASP A N 1
ATOM 649 C CA . ASP A 1 82 ? -14.477 13.676 21.237 1.00 94.12 82 ASP A CA 1
ATOM 650 C C . ASP A 1 82 ? -14.278 12.294 21.886 1.00 94.12 82 ASP A C 1
ATOM 652 O O . ASP A 1 82 ? -14.362 12.170 23.113 1.00 94.12 82 ASP A O 1
ATOM 656 N N . TRP A 1 83 ? -14.013 11.249 21.098 1.00 95.00 83 TRP A N 1
ATOM 657 C CA . TRP A 1 83 ? -13.781 9.904 21.617 1.00 95.00 83 TRP A CA 1
ATOM 658 C C . TRP A 1 83 ? -12.422 9.784 22.306 1.00 95.00 83 TRP A C 1
ATOM 660 O O . TRP A 1 83 ? -11.463 10.500 22.014 1.00 95.00 83 TRP A O 1
ATOM 670 N N . THR A 1 84 ? -12.331 8.844 23.247 1.00 95.06 84 THR A N 1
ATOM 671 C CA . THR A 1 84 ? -11.046 8.507 23.859 1.00 95.06 84 THR A CA 1
ATOM 672 C C . THR A 1 84 ? -10.184 7.726 22.877 1.00 95.06 84 THR A C 1
ATOM 674 O O . THR A 1 84 ? -10.691 7.027 21.996 1.00 95.06 84 THR A O 1
ATOM 677 N N . LYS A 1 85 ? -8.864 7.791 23.072 1.00 93.69 85 LYS A N 1
ATOM 678 C CA . LYS A 1 85 ? -7.910 7.039 22.256 1.00 93.69 85 LYS A CA 1
ATOM 679 C C . LYS A 1 85 ? -8.202 5.537 22.281 1.00 93.69 85 LYS A C 1
ATOM 681 O O . LYS A 1 85 ? -8.119 4.885 21.251 1.00 93.69 85 LYS A O 1
ATOM 686 N N . GLU A 1 86 ? -8.566 4.993 23.439 1.00 95.25 86 GLU A N 1
ATOM 687 C CA . GLU A 1 86 ? -8.883 3.570 23.585 1.00 95.25 86 GLU A CA 1
ATOM 688 C C . GLU A 1 86 ? -10.079 3.161 22.724 1.00 95.25 86 GLU A C 1
ATOM 690 O O . GLU A 1 86 ? -10.034 2.112 22.092 1.00 95.25 86 GLU A O 1
ATOM 695 N N . LYS A 1 87 ? -11.116 4.006 22.657 1.00 95.62 87 LYS A N 1
ATOM 696 C CA . LYS A 1 87 ? -12.313 3.731 21.860 1.00 95.62 87 LYS A CA 1
ATOM 697 C C . LYS A 1 87 ? -12.031 3.815 20.360 1.00 95.62 87 LYS A C 1
ATOM 699 O O . LYS A 1 87 ? -12.551 3.012 19.599 1.00 95.62 87 LYS A O 1
ATOM 704 N N . ILE A 1 88 ? -11.194 4.767 19.947 1.00 94.81 88 ILE A N 1
ATOM 705 C CA . ILE A 1 88 ? -10.745 4.871 18.555 1.00 94.81 88 ILE A CA 1
ATOM 706 C C . ILE A 1 88 ? -9.970 3.614 18.157 1.00 94.81 88 ILE A C 1
ATOM 708 O O . ILE A 1 88 ? -10.266 3.034 17.126 1.00 94.81 88 ILE A O 1
ATOM 712 N N . LEU A 1 89 ? -9.025 3.162 18.987 1.00 94.56 89 LEU A N 1
ATOM 713 C CA . LEU A 1 89 ? -8.250 1.951 18.704 1.00 94.56 89 LEU A CA 1
ATOM 714 C C . LEU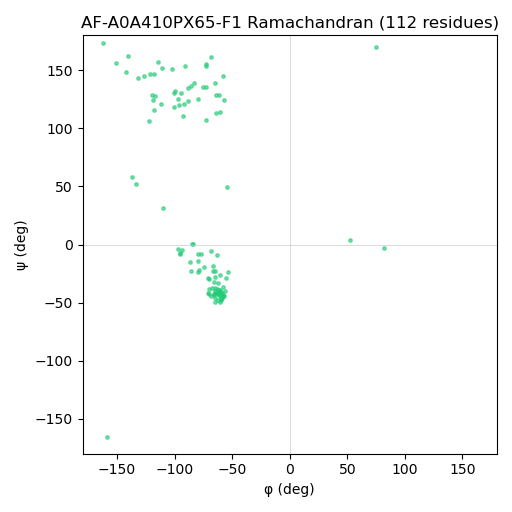 A 1 89 ? -9.133 0.699 18.621 1.00 94.56 89 LEU A C 1
ATOM 716 O O . LEU A 1 89 ? -8.908 -0.139 17.755 1.00 94.56 89 LEU A O 1
ATOM 720 N N . GLU A 1 90 ? -10.127 0.570 19.503 1.00 95.62 90 GLU A N 1
ATOM 721 C CA . GLU A 1 90 ? -11.090 -0.536 19.459 1.00 95.62 90 GLU A CA 1
ATOM 722 C C . GLU A 1 90 ? -11.876 -0.540 18.139 1.00 95.62 90 GLU A C 1
ATOM 724 O O . GLU A 1 90 ? -11.902 -1.562 17.455 1.00 95.62 90 GLU A O 1
ATOM 729 N N . GLU A 1 91 ? -12.424 0.609 17.737 1.00 95.88 91 GLU A N 1
ATOM 730 C CA . GLU A 1 91 ? -13.171 0.751 16.482 1.00 95.88 91 GLU A CA 1
ATOM 731 C C . GLU A 1 91 ? -12.278 0.519 15.252 1.00 95.88 91 GLU A C 1
ATOM 733 O O . GLU A 1 91 ? -12.674 -0.185 14.326 1.00 95.88 91 GLU A O 1
ATOM 738 N N . THR A 1 92 ? -11.044 1.037 15.251 1.00 93.69 92 THR A N 1
ATOM 739 C CA . THR A 1 92 ? -10.073 0.809 14.170 1.00 93.69 92 THR A CA 1
ATOM 740 C C . THR A 1 92 ? -9.820 -0.684 13.961 1.00 93.69 92 THR A C 1
ATOM 742 O O . THR A 1 92 ? -9.808 -1.148 12.824 1.00 93.69 92 THR A O 1
ATOM 745 N N . GLU A 1 93 ? -9.638 -1.458 15.034 1.00 94.50 93 GLU A N 1
ATOM 746 C CA . GLU A 1 93 ? -9.431 -2.909 14.939 1.00 94.50 93 GLU A CA 1
ATOM 747 C C . GLU A 1 93 ? -10.699 -3.659 14.494 1.00 94.50 93 GLU A C 1
ATOM 749 O O . GLU A 1 93 ? -10.604 -4.709 13.854 1.00 94.50 93 GLU A O 1
ATOM 754 N N . GLU A 1 94 ? -11.895 -3.155 14.807 1.00 94.25 94 GLU A N 1
ATOM 755 C CA . GLU A 1 94 ? -13.151 -3.710 14.285 1.00 94.25 94 GLU A CA 1
ATOM 756 C C . GLU A 1 94 ? -13.348 -3.419 12.793 1.00 94.25 94 GLU A C 1
ATOM 758 O O . GLU A 1 94 ? -13.734 -4.318 12.041 1.00 94.25 94 GLU A O 1
ATOM 763 N N . GLU A 1 95 ? -13.033 -2.206 12.342 1.00 91.38 95 GLU A N 1
ATOM 764 C CA . GLU A 1 95 ? -13.063 -1.831 10.927 1.00 91.38 95 GLU A CA 1
ATOM 765 C C . GLU A 1 95 ? -12.008 -2.590 10.117 1.00 91.38 95 GLU A C 1
ATOM 767 O O . GLU A 1 95 ? -12.317 -3.111 9.045 1.00 91.38 95 GLU A O 1
ATOM 772 N N . LEU A 1 96 ? -10.787 -2.745 10.643 1.00 90.50 96 LEU A N 1
ATOM 773 C CA . LEU A 1 96 ? -9.700 -3.458 9.964 1.00 90.50 96 LEU A CA 1
ATOM 774 C C . LEU A 1 96 ? -10.085 -4.910 9.632 1.00 90.50 96 LEU A C 1
ATOM 776 O O . LEU A 1 96 ? -9.769 -5.401 8.546 1.00 90.50 96 LEU A O 1
ATOM 780 N N . LYS A 1 97 ? -10.846 -5.575 10.516 1.00 91.00 97 LYS A N 1
ATOM 781 C CA . LYS A 1 97 ? -11.359 -6.940 10.294 1.00 91.00 97 LYS A CA 1
ATOM 782 C C . LYS A 1 97 ? -12.268 -7.061 9.078 1.00 91.00 97 LYS A C 1
ATOM 784 O O . LYS A 1 97 ? -12.360 -8.142 8.506 1.00 91.00 97 LYS A O 1
ATOM 789 N N . LYS A 1 98 ? -12.944 -5.988 8.658 1.00 88.75 98 LYS A N 1
ATOM 790 C CA . LYS A 1 98 ? -13.805 -6.023 7.462 1.00 88.75 98 LYS A CA 1
ATOM 791 C C . LYS A 1 98 ? -13.006 -6.229 6.181 1.00 88.75 98 LYS A C 1
ATOM 793 O O . LYS A 1 98 ? -13.561 -6.720 5.203 1.00 88.75 98 LYS A O 1
ATOM 798 N N . TYR A 1 99 ? -11.724 -5.880 6.211 1.00 85.38 99 TYR A N 1
ATOM 799 C CA . TYR A 1 99 ? -10.811 -6.027 5.089 1.00 85.38 99 TYR A CA 1
ATOM 800 C C . TYR A 1 99 ? -9.977 -7.316 5.177 1.00 85.38 99 TYR A C 1
ATOM 802 O O . TYR A 1 99 ? -9.241 -7.624 4.244 1.00 85.38 99 TYR A O 1
ATOM 810 N N . GLU A 1 100 ? -10.085 -8.108 6.254 1.00 83.44 100 GLU A N 1
ATOM 811 C CA . GLU A 1 100 ? -9.365 -9.382 6.356 1.00 83.44 100 GLU A CA 1
ATOM 812 C C . GLU A 1 100 ? -9.712 -10.311 5.181 1.00 83.44 100 GLU A C 1
ATOM 814 O O . GLU A 1 100 ? -10.870 -10.640 4.927 1.00 83.44 100 GLU A O 1
ATOM 819 N N . GLY A 1 101 ? -8.680 -10.762 4.465 1.00 83.69 101 GLY A N 1
ATOM 820 C CA . GLY A 1 101 ? -8.832 -11.633 3.296 1.00 83.69 101 GLY A CA 1
ATOM 821 C C . GLY A 1 101 ? -9.184 -10.911 1.992 1.00 83.69 101 GLY A C 1
ATOM 822 O O . GLY A 1 101 ? -9.229 -11.561 0.950 1.00 83.69 101 GLY A O 1
ATOM 823 N N . ASP A 1 102 ? -9.376 -9.594 2.030 1.00 86.19 102 ASP A N 1
ATOM 824 C CA . ASP A 1 102 ? -9.556 -8.742 0.848 1.00 86.19 102 ASP A CA 1
ATOM 825 C C . ASP A 1 102 ? -8.231 -8.125 0.353 1.00 86.19 102 ASP A C 1
ATOM 827 O O . ASP A 1 102 ? -8.164 -7.460 -0.680 1.00 86.19 102 ASP A O 1
ATOM 831 N N . TRP A 1 103 ? -7.153 -8.372 1.102 1.00 87.56 103 TRP A N 1
ATOM 832 C CA . TRP A 1 103 ? -5.818 -7.852 0.841 1.00 87.56 103 TRP A CA 1
ATOM 833 C C . TRP A 1 103 ? -5.128 -8.669 -0.236 1.00 87.56 103 TRP A C 1
ATOM 835 O O . TRP A 1 103 ? -4.954 -9.885 -0.111 1.00 87.56 103 TRP A O 1
ATOM 845 N N . ILE A 1 104 ? -4.678 -7.982 -1.274 1.00 88.12 104 ILE A N 1
ATOM 846 C CA . ILE A 1 104 ? -3.899 -8.574 -2.349 1.00 88.12 104 ILE A CA 1
ATOM 847 C C . ILE A 1 104 ? -2.536 -7.896 -2.353 1.00 88.12 104 ILE A C 1
ATOM 849 O O . ILE A 1 104 ? -2.433 -6.696 -2.605 1.00 88.12 104 ILE A O 1
ATOM 853 N N . ASP A 1 105 ? -1.490 -8.676 -2.084 1.00 91.00 105 ASP A N 1
ATOM 854 C CA . ASP A 1 105 ? -0.113 -8.247 -2.315 1.00 91.00 105 ASP A CA 1
ATOM 855 C C . ASP A 1 105 ? 0.075 -7.966 -3.808 1.00 91.00 105 ASP A C 1
ATOM 857 O O . ASP A 1 105 ? -0.228 -8.811 -4.654 1.00 91.00 105 ASP A O 1
ATOM 861 N N . VAL A 1 106 ? 0.609 -6.798 -4.139 1.00 90.75 106 VAL A N 1
ATOM 862 C CA . VAL A 1 106 ? 0.854 -6.382 -5.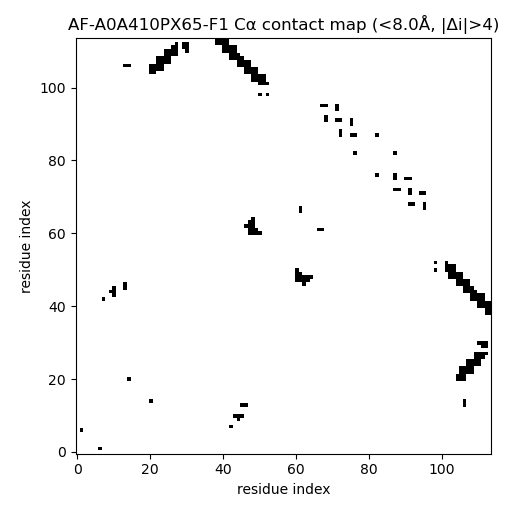523 1.00 90.75 106 VAL A CA 1
ATOM 863 C C . VAL A 1 106 ? 2.177 -5.634 -5.639 1.00 90.75 106 VAL A C 1
ATOM 865 O O . VAL A 1 106 ? 2.734 -5.152 -4.650 1.00 90.75 106 VAL A O 1
ATOM 868 N N . ILE A 1 107 ? 2.681 -5.525 -6.865 1.00 92.25 107 ILE A N 1
ATOM 869 C CA . ILE A 1 107 ? 3.732 -4.568 -7.208 1.00 92.25 107 ILE A CA 1
ATOM 870 C C . ILE A 1 107 ? 3.064 -3.377 -7.887 1.00 92.25 107 ILE A C 1
ATOM 872 O O . ILE A 1 107 ? 2.473 -3.505 -8.964 1.00 92.25 107 ILE A O 1
ATOM 876 N N . TYR A 1 108 ? 3.197 -2.212 -7.272 1.00 87.94 108 TYR A N 1
ATOM 877 C CA . TYR A 1 108 ? 2.781 -0.947 -7.851 1.00 87.94 108 TYR A CA 1
ATOM 878 C C . TYR A 1 108 ? 3.882 -0.390 -8.728 1.00 87.94 108 TYR A C 1
ATOM 880 O O . TYR A 1 108 ? 5.048 -0.392 -8.342 1.00 87.94 108 TYR A O 1
ATOM 888 N N . VAL A 1 109 ? 3.503 0.108 -9.897 1.00 89.12 109 VAL A N 1
ATOM 889 C CA . VAL A 1 109 ? 4.376 0.836 -10.810 1.00 89.12 109 VAL A CA 1
ATOM 890 C C . VAL A 1 109 ? 3.751 2.205 -11.048 1.00 89.12 109 VAL A C 1
ATOM 892 O O . VAL A 1 109 ? 2.749 2.326 -11.754 1.00 89.12 109 VAL A O 1
ATOM 895 N N . TYR A 1 110 ? 4.347 3.231 -10.451 1.00 86.25 110 TYR A N 1
ATOM 896 C CA . TYR A 1 110 ? 3.966 4.623 -10.657 1.00 86.25 110 TYR A CA 1
ATOM 897 C C . TYR A 1 110 ? 4.743 5.179 -11.836 1.00 86.25 110 TYR A C 1
ATOM 899 O O . TYR A 1 110 ? 5.975 5.154 -11.830 1.00 86.25 110 TYR A O 1
ATOM 907 N N . VAL A 1 111 ? 4.023 5.677 -12.830 1.00 85.38 111 VAL A N 1
ATOM 908 C CA . VAL A 1 111 ? 4.576 6.423 -13.955 1.00 85.38 111 VAL A CA 1
ATOM 909 C C . VAL A 1 111 ? 4.450 7.903 -13.627 1.00 85.38 111 VAL A C 1
ATOM 911 O O . VAL A 1 111 ? 3.347 8.388 -13.411 1.00 85.38 111 VAL A O 1
ATOM 914 N N . GLU A 1 112 ? 5.575 8.602 -13.580 1.00 82.69 112 GLU A N 1
ATOM 915 C CA . GLU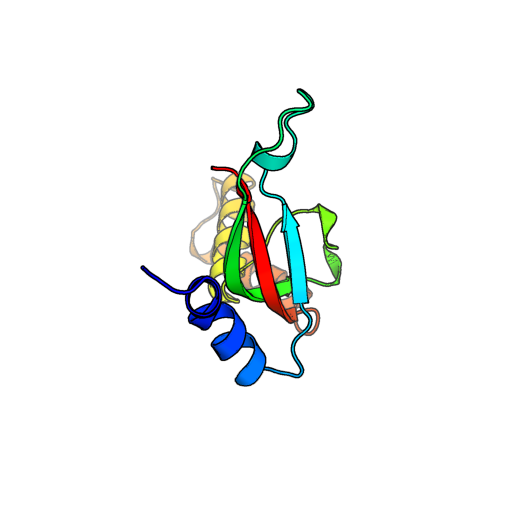 A 1 112 ? 5.674 10.016 -13.209 1.00 82.69 112 GLU A CA 1
ATOM 916 C C . GLU A 1 112 ? 6.297 10.796 -14.362 1.00 82.69 112 GLU A C 1
ATOM 918 O O . GLU A 1 112 ? 7.148 10.262 -15.083 1.00 82.69 112 GLU A O 1
ATOM 923 N N . THR A 1 113 ? 5.890 12.049 -14.554 1.00 78.25 113 THR A N 1
ATOM 924 C CA . THR A 1 113 ? 6.508 12.917 -15.563 1.00 78.25 113 THR A CA 1
ATOM 925 C C . THR A 1 113 ? 7.665 13.718 -14.967 1.00 78.25 113 THR A C 1
ATOM 927 O O . THR A 1 113 ? 7.735 13.939 -13.760 1.00 78.25 113 THR A O 1
ATOM 930 N N . TYR A 1 114 ? 8.626 14.100 -15.810 1.00 65.25 114 TYR A N 1
ATOM 931 C CA . TYR A 1 114 ? 9.730 14.992 -15.437 1.00 65.25 114 TYR A CA 1
ATOM 932 C C . TYR A 1 114 ? 9.360 16.473 -15.535 1.00 65.25 114 TYR A C 1
ATOM 934 O O . TYR A 1 114 ? 8.649 16.841 -16.500 1.00 65.25 114 TYR A O 1
#

pLDDT: mean 83.15, std 11.92, range [47.84, 95.88]

Foldseek 3Di:
DPPPVVQCVVVVVVCVVPVPAAEDEDEPPQVPDPPPDDFDKHKDKDKWKDQQVVDCPVVDTGNYLVSVLVVQLVVLCVVCVPDDPVVSNVVSVVVSVVRVVRIGIHMYMYIYTD

Sequence (114 aa):
MKSYIDEYKDLRQLIAENPELPLIFMAADDCTNPDYAWTLANARAEKGIYLASMGPNDEKMYSSVDDLREDIESCIFKDHGDWTKEKILEETEEELKKYEGDWIDVIYVYVETY

Secondary structure (DSSP, 8-state):
---HHHHTHHHHHHHHH-TTSPEEEEE-GGGG--S-----EEEEEEEEEEETTT-GGG---BSSHHHHHHHHHHHHHHH-TTS-HHHHHHHHHHHHGGGTT-EEEEEEEEEEE-

Nearest PDB structures (foldseek):
  1lot-assembly1_A  TM=7.449E-01  e=4.705E+00  Homo sapiens
  1kxp-assembly1_D  TM=7.493E-01  e=8.619E+00  Homo sapiens
  5ttx-assembly1_A  TM=3.605E-01  e=1.604E+00  Thaumarchaeota archaeon SCGC AB-539-E09
  5ttx-assembly3_C  TM=3.240E-01  e=4.113E+00  Thaumarchaeota archaeon SCGC AB-539-E09

Radius of gyration: 18.16 Å; Cα contacts (8 Å, |Δi|>4): 128; chains: 1; bounding box: 42×34×50 Å